Protein AF-A0A9W5KUK6-F1 (afdb_monomer)

Mean predicted aligned error: 4.05 Å

Radius of gyration: 9.82 Å; Cα contacts (8 Å, |Δi|>4): 35; chains: 1; bounding box: 25×19×24 Å

Sequence (48 aa):
MTKFTSEDKMNAVIHYQDGSESIKDIAKSLGANHEVVRMWIKQFEYHG

Nearest PDB structures (foldseek):
  2cob-assembly1_A  TM=8.468E-01  e=2.580E-01  Homo sapiens
  7bhy-assembly1_A  TM=8.549E-01  e=4.878E-01  Bacillus subtilis subsp. subtilis str. 168
  6kon-assembly1_F  TM=8.291E-01  e=1.116E+00  Mycobacterium tuberculosis H37Rv
  2efo-assembly1_A  TM=7.218E-01  e=6.293E-01  Sulfurisphaera tokodaii str. 7
  8q90-assembly1_B  TM=7.522E-01  e=7.148E-01  Haloferax mediterranei

pLDDT: mean 86.73, std 9.77, range [43.94, 93.44]

Organism: NCBI:txid1053238

Secondary structure (DSSP, 8-state):
--SS-HHHHHHHHHHHHHTSS-HHHHHHHTT--HHHHHHHHHHHHHH-

InterPro domains:
  IPR002514 Transposase IS3/IS911family [PF01527] (2-45)
  IPR009057 Homedomain-like superfamily [SSF46689] (1-48)

Solvent-accessible surface area (backbone atoms only — not comparable to full-atom values): 2873 Å² total; per-residue (Å²): 132,76,94,66,55,73,64,58,51,48,50,52,38,50,45,47,72,70,64,82,42,53,58,62,53,49,12,58,76,69,75,45,58,40,70,59,50,49,49,50,42,51,51,48,67,72,73,104

Structure (mmCIF, N/CA/C/O backbone):
data_AF-A0A9W5KUK6-F1
#
_entry.id   AF-A0A9W5KUK6-F1
#
loop_
_atom_site.group_PDB
_atom_site.id
_atom_site.type_symbol
_atom_site.label_atom_id
_atom_site.label_alt_id
_atom_site.label_comp_id
_atom_site.label_asym_id
_atom_site.label_entity_id
_atom_site.label_seq_id
_atom_site.pdbx_PDB_ins_code
_atom_site.Cartn_x
_atom_site.Cartn_y
_atom_site.Cartn_z
_atom_site.occupancy
_atom_site.B_iso_or_equiv
_atom_site.auth_seq_id
_atom_site.auth_comp_id
_atom_site.auth_asym_id
_atom_site.auth_atom_id
_atom_site.pdbx_PDB_model_num
ATOM 1 N N . MET A 1 1 ? -17.040 5.737 10.781 1.00 43.94 1 MET A N 1
ATOM 2 C CA . MET A 1 1 ? -15.653 5.419 11.178 1.00 43.94 1 MET A CA 1
ATOM 3 C C . MET A 1 1 ? -15.030 4.611 10.055 1.00 43.94 1 MET A C 1
ATOM 5 O O . MET A 1 1 ? -15.257 3.410 9.963 1.00 43.94 1 MET A O 1
ATOM 9 N N . THR A 1 2 ? -14.371 5.280 9.115 1.00 55.62 2 THR A N 1
ATOM 10 C CA . THR A 1 2 ? -13.668 4.616 8.014 1.00 55.62 2 THR A CA 1
ATOM 11 C C . THR A 1 2 ? -12.517 3.829 8.634 1.00 55.62 2 THR A C 1
ATOM 13 O O . THR A 1 2 ? -11.677 4.425 9.295 1.00 55.62 2 THR A O 1
ATOM 16 N N . LYS A 1 3 ? -12.510 2.498 8.498 1.00 76.75 3 LYS A N 1
ATOM 17 C CA . LYS A 1 3 ? -11.500 1.620 9.125 1.00 76.75 3 LYS A CA 1
ATOM 18 C C . LYS A 1 3 ? -10.059 1.902 8.671 1.00 76.75 3 LYS A C 1
ATOM 20 O O . LYS A 1 3 ? -9.143 1.427 9.321 1.00 76.75 3 LYS A O 1
ATOM 25 N N . PHE A 1 4 ? -9.883 2.654 7.582 1.00 83.56 4 PHE A N 1
ATOM 26 C CA . PHE A 1 4 ? -8.592 3.008 7.000 1.00 83.56 4 PHE A CA 1
ATOM 27 C C . PHE A 1 4 ? -8.606 4.477 6.579 1.00 83.56 4 PHE A C 1
ATOM 29 O O . PHE A 1 4 ? -9.562 4.933 5.932 1.00 83.56 4 PHE A O 1
ATOM 36 N N . THR A 1 5 ? -7.563 5.203 6.962 1.00 88.44 5 THR A N 1
ATOM 37 C CA . THR A 1 5 ? -7.345 6.612 6.622 1.00 88.44 5 THR A CA 1
ATOM 38 C C . THR A 1 5 ? -6.752 6.751 5.220 1.00 88.44 5 THR A C 1
ATOM 40 O O . THR A 1 5 ? -6.376 5.765 4.588 1.00 88.44 5 THR A O 1
ATOM 43 N N . SER A 1 6 ? -6.682 7.974 4.691 1.00 87.00 6 SER A N 1
ATOM 44 C CA . SER A 1 6 ? -5.994 8.223 3.416 1.00 87.00 6 SER A CA 1
ATOM 45 C C . SER A 1 6 ? -4.491 7.931 3.502 1.00 87.00 6 SER A C 1
ATOM 47 O O . SER A 1 6 ? -3.918 7.473 2.519 1.00 87.00 6 SER A O 1
ATOM 49 N N . GLU A 1 7 ? -3.874 8.132 4.671 1.00 88.69 7 GLU A N 1
ATOM 50 C CA . GLU A 1 7 ? -2.466 7.797 4.922 1.00 88.69 7 GLU A CA 1
ATOM 51 C C . GLU A 1 7 ? -2.226 6.287 4.858 1.00 88.69 7 GLU A C 1
ATOM 53 O O . GLU A 1 7 ? -1.289 5.857 4.192 1.00 88.69 7 GLU A O 1
ATOM 58 N N . ASP A 1 8 ? -3.118 5.471 5.433 1.00 88.75 8 ASP A N 1
ATOM 59 C CA . ASP A 1 8 ? -3.023 4.003 5.339 1.00 88.75 8 ASP A CA 1
ATOM 60 C C . ASP A 1 8 ? -3.040 3.523 3.882 1.00 88.75 8 ASP A C 1
ATOM 62 O O . ASP A 1 8 ? -2.282 2.635 3.490 1.00 88.75 8 ASP A O 1
ATOM 66 N N . LYS A 1 9 ? -3.896 4.138 3.056 1.00 89.12 9 LYS A N 1
ATOM 67 C CA . LYS A 1 9 ? -3.979 3.826 1.624 1.00 89.12 9 LYS A CA 1
ATOM 68 C C . LYS A 1 9 ? -2.713 4.241 0.887 1.00 89.12 9 LYS A C 1
ATOM 70 O O . LYS A 1 9 ? -2.242 3.489 0.042 1.00 89.12 9 LYS A O 1
ATOM 75 N N . MET A 1 10 ? -2.177 5.419 1.203 1.00 89.88 10 MET A N 1
ATOM 76 C CA . MET A 1 10 ? -0.965 5.933 0.572 1.00 89.88 10 MET A CA 1
ATOM 77 C C . MET A 1 10 ? 0.249 5.075 0.932 1.00 89.88 10 MET A C 1
ATOM 79 O O . MET A 1 10 ? 0.990 4.675 0.041 1.00 89.88 10 MET A O 1
ATOM 83 N N . ASN A 1 11 ? 0.394 4.696 2.206 1.00 90.38 11 ASN A N 1
ATOM 84 C CA . ASN A 1 11 ? 1.428 3.760 2.643 1.00 90.38 11 ASN A CA 1
ATOM 85 C C . ASN A 1 11 ? 1.310 2.424 1.904 1.00 90.38 11 ASN A C 1
ATOM 87 O O . ASN A 1 11 ? 2.300 1.936 1.370 1.00 90.38 11 ASN A O 1
ATOM 91 N N . ALA A 1 12 ? 0.103 1.865 1.779 1.00 91.38 12 ALA A N 1
ATOM 92 C CA . ALA A 1 12 ? -0.091 0.623 1.036 1.00 91.38 12 ALA A CA 1
ATOM 93 C C . ALA A 1 12 ? 0.371 0.713 -0.433 1.00 91.38 12 ALA A C 1
ATOM 95 O O . ALA A 1 12 ? 0.928 -0.244 -0.966 1.00 91.38 12 ALA A O 1
ATOM 96 N N . VAL A 1 13 ? 0.154 1.858 -1.087 1.00 90.69 13 VAL A N 1
ATOM 97 C CA . VAL A 1 13 ? 0.606 2.098 -2.466 1.00 90.69 13 VAL A CA 1
ATOM 98 C C . VAL A 1 13 ? 2.124 2.270 -2.538 1.00 90.69 13 VAL A C 1
ATOM 100 O O . VAL A 1 13 ? 2.749 1.678 -3.414 1.00 90.69 13 VAL A O 1
ATOM 103 N N . ILE A 1 14 ? 2.722 3.031 -1.616 1.00 91.06 14 ILE A N 1
ATOM 104 C CA . ILE A 1 14 ? 4.174 3.267 -1.567 1.00 91.06 14 ILE A CA 1
ATOM 105 C C . ILE A 1 14 ? 4.925 1.950 -1.360 1.00 91.06 14 ILE A C 1
ATOM 107 O O . ILE A 1 14 ? 5.831 1.644 -2.127 1.00 91.06 14 ILE A O 1
ATOM 111 N N . HIS A 1 15 ? 4.510 1.138 -0.383 1.00 90.25 15 HIS A N 1
ATOM 112 C CA . HIS A 1 15 ? 5.117 -0.170 -0.117 1.00 90.25 15 HIS A CA 1
ATOM 113 C C . HIS A 1 15 ? 5.004 -1.116 -1.322 1.00 90.25 15 HIS A C 1
ATOM 115 O O . HIS A 1 15 ? 5.933 -1.861 -1.626 1.00 90.25 15 HIS A O 1
ATOM 121 N N . TYR A 1 16 ? 3.884 -1.059 -2.049 1.00 91.44 16 TYR A N 1
ATOM 122 C CA . TYR A 1 16 ? 3.725 -1.829 -3.279 1.00 91.44 16 TY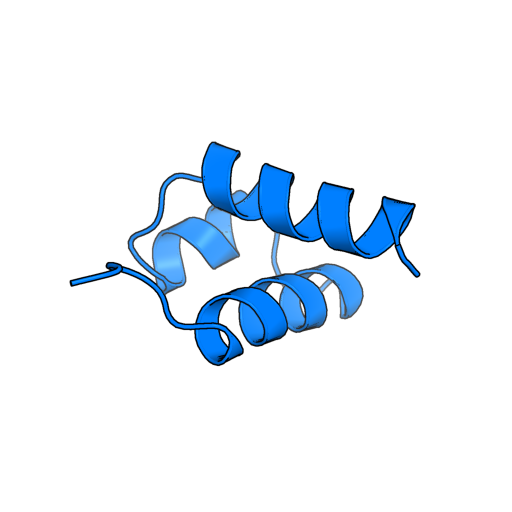R A CA 1
ATOM 123 C C . TYR A 1 16 ? 4.645 -1.334 -4.407 1.00 91.44 16 TYR A C 1
ATOM 125 O O . TYR A 1 16 ? 5.216 -2.152 -5.124 1.00 91.44 16 TYR A O 1
ATOM 133 N N . GLN A 1 17 ? 4.811 -0.015 -4.566 1.00 88.88 17 GLN A N 1
ATOM 134 C CA . GLN A 1 17 ? 5.707 0.575 -5.571 1.00 88.88 17 GLN A CA 1
ATOM 135 C C . GLN A 1 17 ? 7.191 0.342 -5.271 1.00 88.88 17 GLN A C 1
ATOM 137 O O . GLN A 1 17 ? 7.970 0.165 -6.204 1.00 88.88 17 GLN A O 1
ATOM 142 N N . ASP A 1 18 ? 7.572 0.320 -3.994 1.00 89.69 18 ASP A N 1
ATOM 143 C CA . ASP A 1 18 ? 8.930 -0.003 -3.545 1.00 89.69 18 ASP A CA 1
ATOM 144 C C . ASP A 1 18 ? 9.321 -1.453 -3.899 1.00 89.69 18 ASP A C 1
ATOM 146 O O . ASP A 1 18 ? 10.497 -1.776 -4.051 1.00 89.69 18 ASP A O 1
ATOM 150 N N . GLY A 1 19 ? 8.329 -2.331 -4.102 1.00 85.25 19 GLY A N 1
ATOM 151 C CA . GLY A 1 19 ? 8.530 -3.718 -4.532 1.00 85.25 19 GLY A CA 1
ATOM 152 C C . GLY A 1 19 ? 9.056 -4.643 -3.431 1.00 85.25 19 GLY A C 1
ATOM 153 O O . GLY A 1 19 ? 9.353 -5.808 -3.702 1.00 85.25 19 GLY A O 1
ATOM 154 N N . SER A 1 20 ? 9.159 -4.147 -2.197 1.00 81.44 20 SER A N 1
ATOM 155 C CA . SER A 1 20 ? 9.620 -4.897 -1.025 1.00 81.44 20 SER A CA 1
ATOM 156 C C . SER A 1 20 ? 8.563 -5.848 -0.459 1.00 81.44 20 SER A C 1
ATOM 158 O O . SER A 1 20 ? 8.916 -6.879 0.115 1.00 81.44 20 SER A O 1
ATOM 160 N N . GLU A 1 21 ? 7.275 -5.557 -0.659 1.00 88.94 21 GLU A N 1
ATOM 161 C CA . GLU A 1 21 ? 6.163 -6.353 -0.134 1.00 88.94 21 GLU A CA 1
ATOM 162 C C . GLU A 1 21 ? 5.099 -6.635 -1.203 1.00 88.94 21 GLU A C 1
ATOM 164 O O . GLU A 1 21 ? 4.740 -5.781 -2.016 1.00 88.94 21 GLU A O 1
ATOM 169 N N . SER A 1 22 ? 4.531 -7.846 -1.191 1.00 90.56 22 SER A N 1
ATOM 170 C CA . SER A 1 22 ? 3.376 -8.149 -2.039 1.00 90.56 22 SER A CA 1
ATOM 171 C C . SER A 1 22 ? 2.095 -7.561 -1.443 1.00 90.56 22 SER A C 1
ATOM 173 O O . SER A 1 22 ? 1.967 -7.391 -0.235 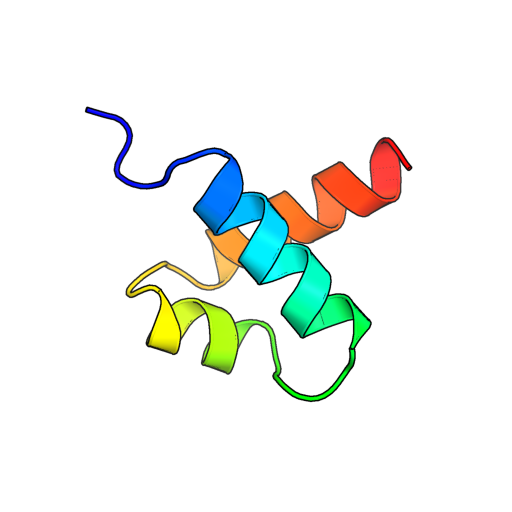1.00 90.56 22 SER A O 1
ATOM 175 N N . ILE A 1 23 ? 1.062 -7.376 -2.273 1.00 91.12 23 ILE A N 1
ATOM 176 C CA . ILE A 1 23 ? -0.279 -6.910 -1.847 1.00 91.12 23 ILE A CA 1
ATOM 177 C C . ILE A 1 23 ? -0.815 -7.692 -0.634 1.00 91.12 23 ILE A C 1
ATOM 179 O O . ILE A 1 23 ? -1.484 -7.131 0.231 1.00 91.12 23 ILE A O 1
ATOM 183 N N . LYS A 1 24 ? -0.534 -9.000 -0.566 1.00 92.88 24 LYS A N 1
ATOM 184 C CA . LYS A 1 24 ? -0.949 -9.861 0.551 1.00 92.88 24 LYS A CA 1
ATOM 185 C C . LYS A 1 24 ? -0.212 -9.540 1.851 1.00 9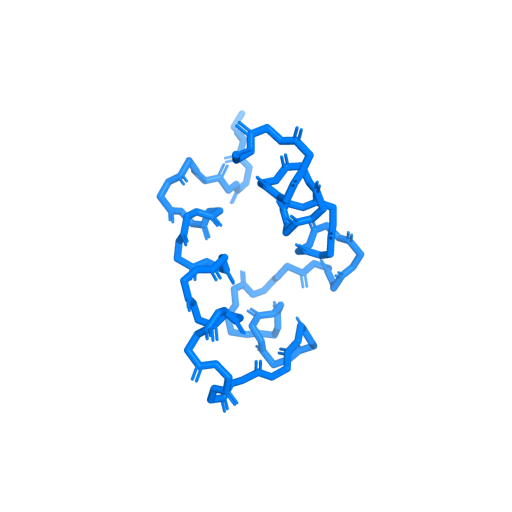2.88 24 LYS A C 1
ATOM 187 O O . LYS A 1 24 ? -0.847 -9.585 2.901 1.00 92.88 24 LYS A O 1
ATOM 192 N N . ASP A 1 25 ? 1.078 -9.229 1.779 1.00 93.44 25 ASP A N 1
ATOM 193 C CA . ASP A 1 25 ? 1.897 -8.882 2.943 1.00 93.44 25 ASP A CA 1
ATOM 194 C C . ASP A 1 25 ? 1.469 -7.521 3.491 1.00 93.44 25 ASP A C 1
ATOM 196 O O . ASP A 1 25 ? 1.120 -7.417 4.663 1.00 93.44 25 ASP A O 1
ATOM 200 N N . ILE A 1 26 ? 1.301 -6.535 2.606 1.00 92.44 26 ILE A N 1
ATOM 201 C CA . ILE A 1 26 ? 0.792 -5.196 2.939 1.00 92.44 26 ILE A CA 1
ATOM 202 C C . ILE A 1 26 ? -0.592 -5.287 3.599 1.00 92.44 26 ILE A C 1
ATOM 204 O O . ILE A 1 26 ? -0.845 -4.689 4.645 1.00 92.44 26 ILE A O 1
ATOM 208 N N . ALA A 1 27 ? -1.497 -6.086 3.027 1.00 92.00 27 ALA A N 1
ATOM 20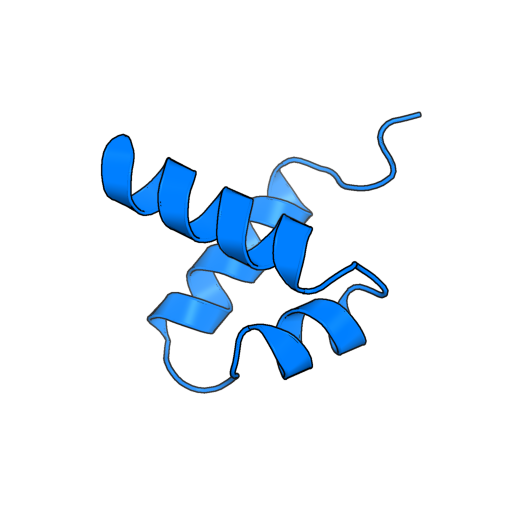9 C CA . ALA A 1 27 ? -2.822 -6.305 3.594 1.00 92.00 27 ALA A CA 1
ATOM 210 C C . ALA A 1 27 ? -2.762 -6.954 4.981 1.00 92.00 27 ALA A C 1
ATOM 212 O O . ALA A 1 27 ? -3.501 -6.554 5.879 1.00 92.00 27 ALA A O 1
ATOM 213 N N . LYS A 1 28 ? -1.860 -7.920 5.180 1.00 92.19 28 LYS A N 1
ATOM 214 C CA . LYS A 1 28 ? -1.652 -8.574 6.473 1.00 92.19 28 LYS A CA 1
ATOM 215 C C . LYS A 1 28 ? -1.107 -7.596 7.517 1.00 92.19 28 LYS A C 1
ATOM 217 O O . LYS A 1 28 ? -1.628 -7.580 8.629 1.00 92.19 28 LYS A O 1
ATOM 222 N N . SER A 1 29 ? -0.132 -6.766 7.150 1.00 89.12 29 SER A N 1
ATOM 223 C CA . SER A 1 29 ? 0.449 -5.725 8.007 1.00 89.12 29 SER A CA 1
ATOM 224 C C . SER A 1 29 ? -0.586 -4.676 8.425 1.00 89.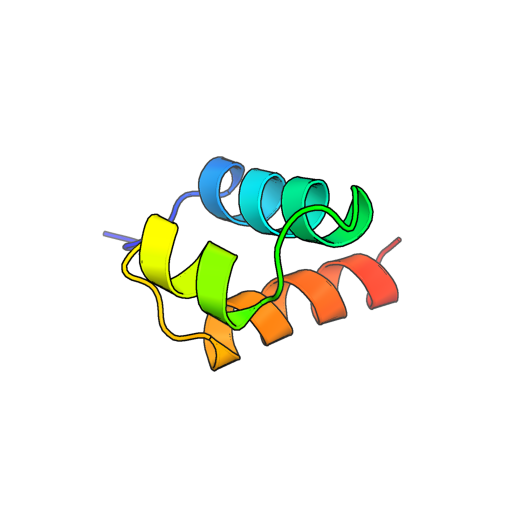12 29 SER A C 1
ATOM 226 O O . SER A 1 29 ? -0.605 -4.248 9.575 1.00 89.12 29 SER A O 1
ATOM 228 N N . LEU A 1 30 ? -1.509 -4.327 7.524 1.00 86.50 30 LEU A N 1
ATOM 229 C CA . LEU A 1 30 ? -2.601 -3.381 7.782 1.00 86.50 30 LEU A CA 1
ATOM 230 C C . LEU A 1 30 ? -3.840 -4.023 8.435 1.00 86.50 30 LEU A C 1
ATOM 232 O O . LEU A 1 30 ? -4.795 -3.319 8.758 1.00 86.50 30 LEU A O 1
ATOM 236 N N . GLY A 1 31 ? -3.889 -5.353 8.578 1.00 89.19 31 GLY A N 1
ATOM 237 C CA . GLY A 1 31 ? -5.112 -6.067 8.976 1.00 89.19 31 GLY A CA 1
ATOM 238 C C . GLY A 1 31 ? -6.280 -5.872 7.992 1.00 89.19 31 GLY A C 1
ATOM 239 O O . GLY A 1 31 ? -7.450 -5.991 8.365 1.00 89.19 31 GLY A O 1
ATOM 240 N N . ALA A 1 32 ? -5.969 -5.537 6.740 1.00 88.88 32 ALA A N 1
ATOM 241 C CA . ALA A 1 32 ? -6.912 -5.288 5.663 1.00 88.88 32 ALA A CA 1
ATOM 242 C C . ALA A 1 32 ? -7.117 -6.536 4.791 1.00 88.88 32 ALA A C 1
ATOM 244 O O . ALA A 1 32 ? -6.321 -7.472 4.778 1.00 88.88 32 ALA A O 1
ATOM 245 N N . ASN A 1 33 ? -8.197 -6.542 4.008 1.00 91.12 33 ASN A N 1
ATOM 246 C CA . ASN A 1 33 ? -8.369 -7.541 2.957 1.00 91.12 33 ASN A CA 1
AT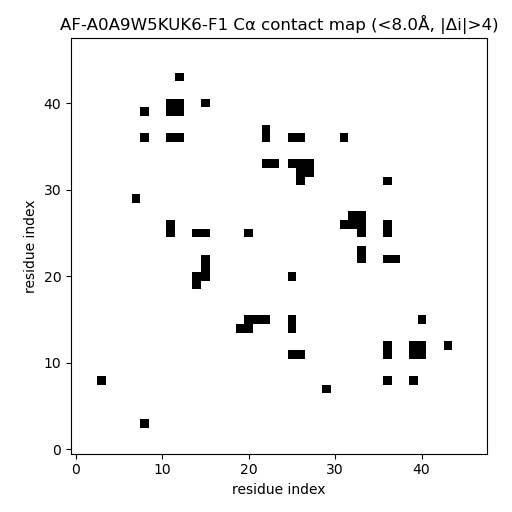OM 247 C C . ASN A 1 33 ? -7.480 -7.169 1.753 1.00 91.12 33 ASN A C 1
ATOM 249 O O . ASN A 1 33 ? -7.486 -6.019 1.307 1.00 91.12 33 ASN A O 1
ATOM 253 N N . HIS A 1 34 ? -6.749 -8.140 1.200 1.00 91.94 34 HIS A N 1
ATOM 254 C CA . HIS A 1 34 ? -5.881 -7.937 0.037 1.00 91.94 34 HIS A CA 1
ATOM 255 C C . HIS A 1 34 ? -6.619 -7.387 -1.192 1.00 91.94 34 HIS A C 1
ATOM 257 O O . HIS A 1 34 ? -6.019 -6.676 -1.995 1.00 91.94 34 HIS A O 1
ATOM 263 N N . GLU A 1 35 ? -7.920 -7.658 -1.341 1.00 93.00 35 GLU A N 1
ATOM 264 C CA . GLU A 1 35 ? -8.715 -7.116 -2.449 1.00 93.00 35 GLU A CA 1
ATOM 265 C C . GLU A 1 35 ? -8.888 -5.600 -2.331 1.00 93.00 35 GLU A C 1
ATOM 267 O O . GLU A 1 35 ? -8.849 -4.887 -3.334 1.00 93.00 35 GLU A O 1
ATOM 272 N N . VAL A 1 36 ? -9.011 -5.102 -1.099 1.00 91.25 36 VAL A N 1
ATOM 273 C CA . VAL A 1 36 ? -9.137 -3.671 -0.810 1.00 91.25 36 VAL A CA 1
ATOM 274 C C . VAL A 1 36 ? -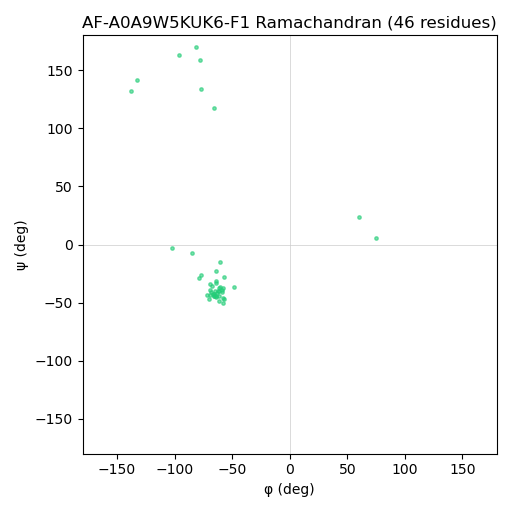7.818 -2.958 -1.107 1.00 91.25 36 VAL A C 1
ATOM 276 O O . VAL A 1 36 ? -7.823 -1.927 -1.777 1.00 91.25 36 VAL A O 1
ATOM 279 N N . VAL A 1 37 ? -6.690 -3.546 -0.698 1.00 92.38 37 VAL A N 1
ATOM 280 C CA . VAL A 1 37 ? -5.350 -3.020 -1.012 1.00 92.38 37 VAL A CA 1
ATOM 281 C C . VAL A 1 37 ? -5.114 -2.990 -2.524 1.00 92.38 37 VAL A C 1
ATOM 283 O O . VAL A 1 37 ? -4.687 -1.972 -3.068 1.00 92.38 37 VAL A O 1
ATOM 286 N N . ARG A 1 38 ? -5.489 -4.062 -3.237 1.00 92.50 38 ARG A N 1
ATOM 287 C CA . ARG A 1 38 ? -5.426 -4.108 -4.706 1.00 92.50 38 ARG A CA 1
ATOM 288 C C . ARG A 1 38 ? -6.265 -3.006 -5.356 1.00 92.50 38 ARG A C 1
ATOM 290 O O . ARG A 1 38 ? -5.854 -2.450 -6.371 1.00 92.50 38 ARG A O 1
ATOM 297 N N . MET A 1 39 ? -7.441 -2.705 -4.807 1.00 92.25 39 MET A N 1
ATOM 298 C CA . MET A 1 39 ? -8.285 -1.614 -5.297 1.00 92.25 39 MET A CA 1
ATOM 299 C C . MET A 1 39 ? -7.610 -0.250 -5.144 1.00 92.25 39 MET A C 1
ATOM 301 O O . MET A 1 39 ? -7.689 0.552 -6.070 1.00 92.25 39 MET A O 1
ATOM 305 N N . TRP A 1 40 ? -6.946 0.016 -4.017 1.00 91.50 40 TRP A N 1
ATOM 306 C CA . TRP A 1 40 ? -6.243 1.285 -3.796 1.00 91.50 40 TRP A CA 1
ATOM 307 C C . TRP A 1 40 ? -5.093 1.479 -4.777 1.00 91.50 40 TRP A C 1
ATOM 309 O O . TRP A 1 40 ? -5.004 2.537 -5.389 1.00 91.50 40 TRP A O 1
ATOM 319 N N . ILE A 1 41 ? -4.293 0.433 -4.991 1.00 89.69 41 ILE A N 1
ATOM 320 C CA . ILE A 1 41 ? -3.209 0.435 -5.980 1.00 89.69 41 ILE A CA 1
ATOM 321 C C . ILE A 1 41 ? -3.761 0.730 -7.377 1.00 89.69 41 ILE A C 1
ATOM 323 O O . ILE A 1 41 ? -3.301 1.657 -8.030 1.00 89.69 41 ILE A O 1
ATOM 327 N N . LYS A 1 42 ? -4.814 0.020 -7.803 1.00 90.62 42 LYS A N 1
ATOM 328 C CA . LYS A 1 42 ? -5.439 0.257 -9.113 1.00 90.62 42 LYS A CA 1
ATOM 329 C C . LYS A 1 42 ? -6.012 1.661 -9.272 1.00 90.62 42 LYS A C 1
ATOM 331 O O . LYS A 1 42 ? -5.937 2.222 -10.359 1.00 90.62 42 LYS A O 1
ATOM 336 N N . GLN A 1 43 ? -6.635 2.209 -8.228 1.00 89.12 43 GLN A N 1
ATOM 337 C CA . GLN A 1 43 ? -7.119 3.588 -8.277 1.00 89.12 43 GLN A CA 1
ATOM 338 C C . GLN A 1 43 ? -5.958 4.567 -8.404 1.00 89.12 43 GLN A C 1
ATOM 340 O O . GLN A 1 43 ? -6.054 5.511 -9.178 1.00 89.12 43 GLN A O 1
ATOM 345 N N . PHE A 1 44 ? -4.858 4.320 -7.699 1.00 87.12 44 PHE A N 1
ATOM 346 C CA . PHE A 1 44 ? -3.663 5.137 -7.824 1.00 87.12 44 PHE A CA 1
ATOM 347 C C . PHE A 1 44 ? -3.054 5.052 -9.231 1.00 87.12 44 PHE A C 1
ATOM 349 O O . PHE A 1 44 ? -2.758 6.083 -9.812 1.00 87.12 44 PHE A O 1
ATOM 356 N N . GLU A 1 45 ? -2.952 3.859 -9.826 1.00 82.50 45 GLU A N 1
ATOM 357 C CA . GLU A 1 45 ? -2.463 3.683 -11.206 1.00 82.50 45 GLU A CA 1
ATOM 358 C C . GLU A 1 45 ? -3.367 4.339 -12.262 1.00 82.50 45 GLU A C 1
ATOM 360 O O . GLU A 1 45 ? -2.879 4.787 -13.292 1.00 82.50 45 GLU A O 1
ATOM 365 N N . TYR A 1 46 ? -4.683 4.384 -12.036 1.00 85.00 46 TYR A N 1
ATOM 366 C CA . TYR A 1 46 ? -5.630 4.993 -12.976 1.00 85.00 46 TYR A CA 1
ATOM 367 C C . TYR A 1 46 ? -5.671 6.527 -12.891 1.00 85.00 46 TYR A C 1
ATOM 369 O O . TYR A 1 46 ? -6.000 7.189 -13.872 1.00 85.00 46 TYR A O 1
ATOM 377 N N . HIS A 1 47 ? -5.388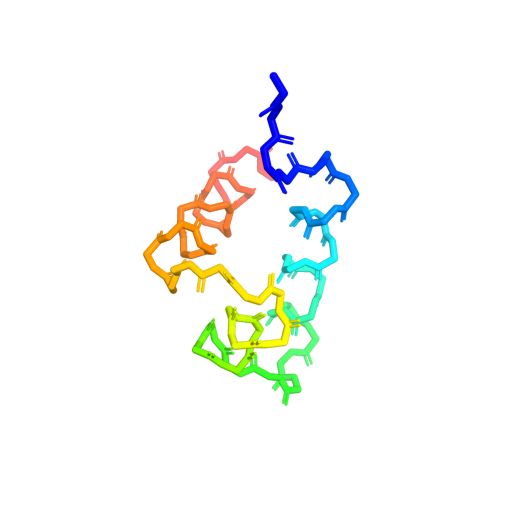 7.086 -11.712 1.00 76.62 47 HIS A N 1
ATOM 378 C CA . HIS A 1 47 ? -5.406 8.529 -11.455 1.00 76.62 47 HIS A CA 1
ATOM 379 C C . HIS A 1 47 ? -4.009 9.177 -11.423 1.00 76.62 47 HIS A C 1
ATOM 381 O O . HIS A 1 47 ? -3.931 10.390 -11.221 1.00 76.62 47 HIS A O 1
ATOM 387 N N . GLY A 1 48 ? -2.945 8.380 -11.568 1.00 56.88 48 GLY A N 1
ATOM 388 C CA . GLY A 1 48 ? -1.546 8.816 -1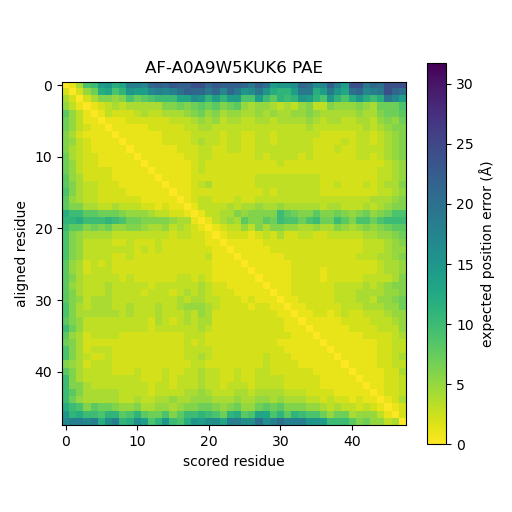1.597 1.00 56.88 48 GLY A CA 1
ATOM 389 C C . GLY A 1 48 ? -1.097 9.392 -12.931 1.00 56.88 48 GLY A C 1
ATOM 390 O O . GLY A 1 48 ? -1.741 9.106 -13.965 1.00 56.88 48 GLY A O 1
#

Foldseek 3Di:
DPLDDPVLLVVLLVCVVVVVDDLVRSCVVSVHDSVVSVVSNVVVVVVD